Protein AF-K2FCV3-F1 (afdb_monomer_lite)

pLDDT: mean 74.95, std 10.88, range [39.19, 85.5]

Structure (mmCIF, N/CA/C/O backbone):
data_AF-K2FCV3-F1
#
_entry.id   AF-K2FCV3-F1
#
loop_
_atom_site.group_PDB
_atom_site.id
_atom_site.type_symbol
_atom_site.label_atom_id
_atom_site.label_alt_id
_atom_site.label_comp_id
_atom_site.label_asym_id
_atom_site.label_entity_id
_atom_site.label_seq_id
_atom_site.pdbx_PDB_ins_code
_atom_site.Cartn_x
_atom_site.Cartn_y
_atom_site.Cartn_z
_atom_site.occupancy
_atom_site.B_iso_or_equiv
_atom_site.auth_seq_id
_atom_site.auth_comp_id
_atom_site.auth_asym_id
_atom_site.auth_atom_id
_atom_site.pdbx_PDB_model_num
ATOM 1 N N . ASN A 1 1 ? -22.235 22.124 -5.951 1.00 49.66 1 ASN A N 1
ATOM 2 C CA . ASN A 1 1 ? -22.871 20.964 -6.609 1.00 49.66 1 ASN A CA 1
ATOM 3 C C . ASN A 1 1 ? -21.772 20.011 -7.069 1.00 49.66 1 ASN A C 1
ATOM 5 O O . ASN A 1 1 ? -21.010 20.436 -7.926 1.00 49.66 1 ASN A O 1
ATOM 9 N N . GLN A 1 2 ? -21.639 18.834 -6.438 1.00 39.19 2 GLN A N 1
ATOM 10 C CA . GLN A 1 2 ? -20.938 17.594 -6.869 1.00 39.19 2 GLN A CA 1
ATOM 11 C C . GLN A 1 2 ? -20.721 16.736 -5.604 1.00 39.19 2 GLN A C 1
ATOM 13 O O . GLN A 1 2 ? -19.914 17.080 -4.751 1.00 39.19 2 GLN A O 1
ATOM 18 N N . SER A 1 3 ? -21.685 15.876 -5.273 1.00 40.75 3 SER A N 1
ATOM 19 C CA . SER A 1 3 ? -21.808 14.453 -5.652 1.00 40.75 3 SER A CA 1
ATOM 20 C C . SER A 1 3 ? -21.311 13.538 -4.533 1.00 40.75 3 SER A C 1
ATOM 22 O O . SER A 1 3 ? -20.120 13.352 -4.314 1.00 40.75 3 SER A O 1
ATOM 24 N N . THR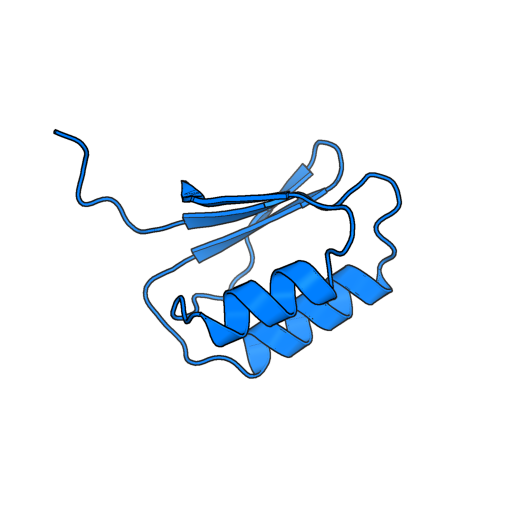 A 1 4 ? -22.274 12.959 -3.824 1.00 45.28 4 THR A N 1
ATOM 25 C CA . THR A 1 4 ? -22.146 11.888 -2.832 1.00 45.28 4 THR A CA 1
ATOM 26 C C . THR A 1 4 ? -21.807 10.556 -3.516 1.00 45.28 4 THR A C 1
ATOM 28 O O .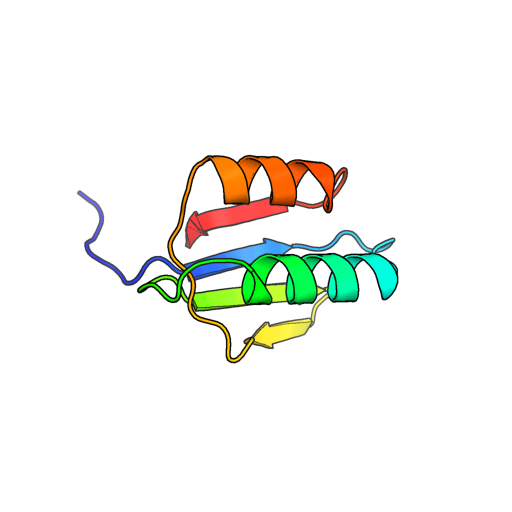 THR A 1 4 ? -22.629 9.643 -3.556 1.00 45.28 4 THR A O 1
ATOM 31 N N . GLY A 1 5 ? -20.622 10.465 -4.122 1.00 46.09 5 GLY A N 1
ATOM 32 C CA . GLY A 1 5 ? -20.105 9.242 -4.737 1.00 46.09 5 GLY A CA 1
ATOM 33 C C . GLY A 1 5 ? -19.132 8.537 -3.797 1.00 46.09 5 GLY A C 1
ATOM 34 O O . GLY A 1 5 ? -18.346 9.189 -3.114 1.00 46.09 5 GLY A O 1
ATOM 35 N N . THR A 1 6 ? -19.189 7.210 -3.735 1.00 54.75 6 THR A N 1
ATOM 36 C CA . THR A 1 6 ? -18.130 6.354 -3.171 1.00 54.75 6 THR A CA 1
ATOM 37 C C . THR A 1 6 ? -16.750 6.906 -3.520 1.00 54.75 6 THR A C 1
ATOM 39 O O . THR A 1 6 ? -16.408 6.966 -4.699 1.00 54.75 6 THR A O 1
ATOM 42 N N . LYS A 1 7 ? -15.985 7.326 -2.505 1.00 69.75 7 LYS A N 1
ATOM 43 C CA . LYS A 1 7 ? -14.656 7.912 -2.692 1.00 69.75 7 LYS A CA 1
ATOM 44 C C . LYS A 1 7 ? -13.750 6.813 -3.235 1.00 69.75 7 LYS A C 1
ATOM 46 O O . LYS A 1 7 ? -13.510 5.831 -2.538 1.00 69.75 7 LYS A O 1
ATOM 51 N N . ASN A 1 8 ? -13.283 6.932 -4.469 1.00 78.81 8 ASN A N 1
ATOM 52 C CA . ASN A 1 8 ? -12.300 6.007 -5.010 1.00 78.81 8 ASN A CA 1
ATOM 53 C C . ASN A 1 8 ? -10.927 6.661 -4.885 1.00 78.81 8 ASN A C 1
ATOM 55 O O . ASN A 1 8 ? -10.716 7.802 -5.295 1.00 78.81 8 ASN A O 1
ATOM 59 N N . LEU A 1 9 ? -9.986 5.937 -4.291 1.00 80.81 9 LEU A N 1
ATOM 60 C CA . LEU A 1 9 ? -8.607 6.380 -4.190 1.00 80.81 9 LEU A CA 1
ATOM 61 C C . LEU A 1 9 ? -7.846 5.839 -5.393 1.00 80.81 9 LEU A C 1
ATOM 63 O O . LEU A 1 9 ? -7.650 4.628 -5.505 1.00 80.81 9 LEU A O 1
ATOM 67 N N . LEU A 1 10 ? -7.442 6.727 -6.298 1.00 81.62 10 LEU A N 1
ATOM 68 C CA . LEU A 1 10 ? -6.638 6.379 -7.460 1.00 81.62 10 LEU A CA 1
ATOM 69 C C . LEU A 1 10 ? -5.184 6.769 -7.201 1.00 81.62 10 LEU A C 1
ATOM 71 O O . LEU A 1 10 ? -4.848 7.942 -7.080 1.00 81.62 10 LEU A O 1
ATOM 75 N N . ILE A 1 11 ? -4.303 5.780 -7.149 1.00 81.19 11 ILE A N 1
ATOM 76 C CA . ILE A 1 11 ? -2.880 5.988 -6.895 1.00 81.19 11 ILE A CA 1
ATOM 77 C C . ILE A 1 11 ? -2.143 5.773 -8.205 1.00 81.19 11 ILE A C 1
ATOM 79 O O . ILE A 1 11 ? -1.975 4.638 -8.648 1.00 81.19 11 ILE A O 1
ATOM 83 N N . LYS A 1 12 ? -1.723 6.866 -8.840 1.00 81.94 12 LYS A N 1
ATOM 84 C CA . LYS A 1 12 ? -0.905 6.837 -10.051 1.00 81.94 12 LYS A CA 1
ATOM 85 C C . LYS A 1 12 ? 0.556 6.688 -9.665 1.00 81.94 12 LYS A C 1
ATOM 87 O O . LYS A 1 12 ? 1.191 7.616 -9.166 1.00 81.94 12 LYS A O 1
ATOM 92 N N . LEU A 1 13 ? 1.071 5.497 -9.912 1.00 79.00 13 LEU A N 1
ATOM 93 C CA . LEU A 1 13 ? 2.475 5.172 -9.776 1.00 79.00 13 LEU A CA 1
ATOM 94 C C . LEU A 1 13 ? 3.265 5.777 -10.949 1.00 79.00 13 LEU A C 1
ATOM 96 O O . LEU A 1 13 ? 2.814 5.679 -12.094 1.00 79.00 13 LEU A O 1
ATOM 100 N N . PRO A 1 14 ? 4.433 6.393 -10.697 1.00 71.31 14 PRO A N 1
ATOM 101 C CA . PRO A 1 14 ? 5.295 6.885 -11.766 1.00 71.31 14 PRO A CA 1
ATOM 102 C C . PRO A 1 14 ? 5.872 5.711 -12.573 1.00 71.31 14 PRO A C 1
ATOM 104 O O . PRO A 1 14 ? 5.949 4.594 -12.073 1.00 71.31 14 PRO A O 1
ATOM 107 N N . HIS A 1 15 ? 6.346 5.959 -13.799 1.00 65.81 15 HIS A N 1
ATOM 108 C CA . HIS A 1 15 ? 6.958 4.925 -14.657 1.00 65.81 15 HIS A CA 1
ATOM 109 C C . HIS A 1 15 ? 8.171 4.237 -13.992 1.00 65.81 15 HIS A C 1
ATOM 111 O O . HIS A 1 15 ? 8.507 3.103 -14.309 1.00 65.81 15 HIS A O 1
ATOM 117 N N . ASN A 1 16 ? 8.796 4.898 -13.013 1.00 68.19 16 ASN A N 1
ATOM 118 C CA . ASN A 1 16 ? 9.895 4.347 -12.223 1.00 68.19 16 ASN A CA 1
ATOM 119 C C . ASN A 1 16 ? 9.433 3.613 -10.948 1.00 68.19 16 ASN A C 1
ATOM 121 O O . ASN A 1 16 ? 10.231 3.404 -10.033 1.00 68.19 16 ASN A O 1
ATOM 125 N N . ALA A 1 17 ? 8.143 3.284 -10.835 1.00 67.62 17 ALA A N 1
ATOM 126 C CA . ALA A 1 17 ? 7.616 2.578 -9.681 1.00 67.62 17 ALA A CA 1
ATOM 127 C C . ALA A 1 17 ? 8.119 1.136 -9.672 1.00 67.62 17 ALA A C 1
ATOM 129 O O . ALA A 1 17 ? 7.682 0.281 -10.441 1.00 67.62 17 ALA A O 1
ATOM 130 N N . THR A 1 18 ? 9.051 0.862 -8.770 1.00 75.94 18 THR A N 1
ATOM 131 C CA . THR A 1 18 ? 9.522 -0.491 -8.514 1.00 75.94 18 THR A CA 1
ATOM 132 C C . THR A 1 18 ? 8.439 -1.319 -7.817 1.00 75.94 18 THR A C 1
ATOM 134 O O . THR A 1 18 ? 7.602 -0.778 -7.086 1.00 75.94 18 THR A O 1
ATOM 137 N N . PRO A 1 19 ? 8.462 -2.656 -7.974 1.00 77.75 19 PRO A N 1
ATOM 138 C CA . PRO A 1 19 ? 7.559 -3.552 -7.250 1.00 77.75 19 PRO A CA 1
ATOM 139 C C . PRO A 1 19 ? 7.629 -3.365 -5.726 1.00 77.75 19 PRO A C 1
ATOM 141 O O . PRO A 1 19 ? 6.642 -3.591 -5.033 1.00 77.75 19 PRO A O 1
ATOM 144 N N . GLU A 1 20 ? 8.751 -2.869 -5.202 1.00 82.31 20 GLU A N 1
ATOM 145 C CA . GLU A 1 20 ? 8.917 -2.525 -3.789 1.00 82.31 20 GLU A CA 1
ATOM 146 C C . GLU A 1 20 ? 7.915 -1.455 -3.310 1.00 82.31 20 GLU A C 1
ATOM 148 O O . GLU A 1 20 ? 7.363 -1.566 -2.216 1.00 82.31 20 GLU A O 1
ATOM 153 N N . ILE A 1 21 ? 7.606 -0.458 -4.149 1.00 80.00 21 ILE A N 1
ATOM 154 C CA . ILE A 1 21 ? 6.605 0.580 -3.853 1.00 80.00 21 ILE A CA 1
ATOM 155 C C . ILE A 1 21 ? 5.210 -0.044 -3.786 1.00 80.00 21 ILE A C 1
ATOM 157 O O . ILE A 1 21 ? 4.453 0.237 -2.861 1.00 80.00 21 ILE A O 1
ATOM 161 N N . ILE A 1 22 ? 4.882 -0.941 -4.719 1.00 79.06 22 ILE A N 1
ATOM 162 C CA . ILE A 1 22 ? 3.596 -1.656 -4.741 1.00 79.06 22 ILE A CA 1
ATOM 163 C C . ILE A 1 22 ? 3.439 -2.505 -3.473 1.00 79.06 22 ILE A C 1
ATOM 165 O O . ILE A 1 22 ? 2.377 -2.495 -2.850 1.00 79.06 22 ILE A O 1
ATOM 169 N N . HI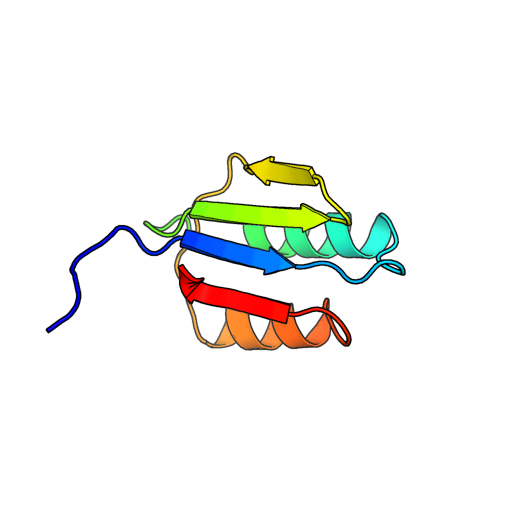S A 1 23 ? 4.507 -3.188 -3.055 1.00 83.19 23 HIS A N 1
ATOM 170 C CA . HIS A 1 23 ? 4.536 -3.946 -1.806 1.00 83.19 23 HIS A CA 1
ATOM 171 C C . HIS A 1 23 ? 4.346 -3.049 -0.576 1.00 83.19 23 HIS A C 1
ATOM 173 O O . HIS A 1 23 ? 3.540 -3.389 0.289 1.00 83.19 23 HIS A O 1
ATOM 17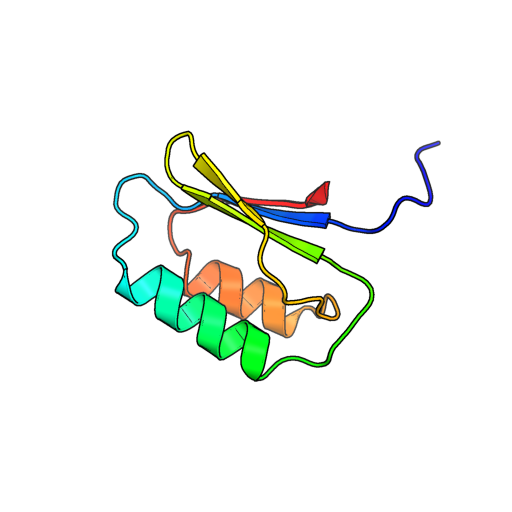9 N N . LYS A 1 24 ? 5.023 -1.892 -0.504 1.00 84.44 24 LYS A N 1
ATOM 180 C CA . LYS A 1 24 ? 4.844 -0.919 0.590 1.00 84.44 24 LYS A CA 1
ATOM 181 C C . LYS A 1 24 ? 3.416 -0.387 0.656 1.00 84.44 24 LYS A C 1
ATOM 183 O O . LYS A 1 24 ? 2.846 -0.335 1.738 1.00 84.44 24 LYS A O 1
ATOM 188 N N . LEU A 1 25 ? 2.822 -0.060 -0.490 1.00 81.19 25 LEU A N 1
ATOM 189 C CA . LEU A 1 25 ? 1.423 0.361 -0.579 1.00 81.19 25 LEU A CA 1
ATOM 190 C C . LEU A 1 25 ? 0.477 -0.736 -0.086 1.00 81.19 25 LEU A C 1
ATOM 192 O O . LEU A 1 25 ? -0.378 -0.475 0.753 1.00 81.19 25 LEU A O 1
ATOM 196 N N . GLY A 1 26 ? 0.662 -1.975 -0.550 1.00 80.56 26 GLY A N 1
ATOM 197 C CA . GLY A 1 26 ? -0.122 -3.119 -0.086 1.00 80.56 26 GLY A CA 1
ATOM 198 C C . GLY A 1 26 ? -0.003 -3.347 1.424 1.00 80.56 26 GLY A C 1
ATOM 199 O O . GLY A 1 26 ? -1.014 -3.557 2.089 1.00 80.56 26 GLY A O 1
ATOM 200 N N . ALA A 1 27 ? 1.209 -3.250 1.976 1.00 84.94 27 ALA A N 1
ATOM 201 C CA . ALA A 1 27 ? 1.452 -3.371 3.413 1.00 84.94 27 ALA A CA 1
ATOM 202 C C . ALA A 1 27 ? 0.791 -2.235 4.213 1.00 84.94 27 ALA A C 1
ATOM 204 O O . ALA A 1 27 ? 0.172 -2.501 5.242 1.00 84.94 27 ALA A O 1
ATOM 205 N N . LEU A 1 28 ? 0.860 -0.999 3.708 1.00 83.19 28 LEU A N 1
ATOM 206 C CA . LEU A 1 28 ? 0.183 0.162 4.285 1.00 83.19 28 LEU A CA 1
ATOM 207 C C . LEU A 1 28 ? -1.336 -0.062 4.326 1.00 83.19 28 LEU A C 1
ATOM 209 O O . LEU A 1 28 ? -1.955 0.072 5.377 1.00 83.19 28 LEU A O 1
ATOM 213 N N . PHE A 1 29 ? -1.936 -0.493 3.211 1.00 81.75 29 PHE A N 1
ATOM 214 C CA . PHE A 1 29 ? -3.376 -0.770 3.144 1.00 81.75 29 PHE A CA 1
ATOM 215 C C . PHE A 1 29 ? -3.804 -1.923 4.041 1.00 81.75 29 PHE A C 1
ATOM 217 O O . PHE A 1 29 ? -4.912 -1.895 4.566 1.00 81.75 29 PHE A O 1
ATOM 224 N N . ASN A 1 30 ? -2.934 -2.913 4.236 1.00 82.38 30 ASN A N 1
ATOM 225 C CA . ASN A 1 30 ? -3.179 -4.018 5.154 1.00 82.38 30 ASN A CA 1
ATOM 226 C C . ASN A 1 30 ? -3.140 -3.578 6.631 1.00 82.38 30 ASN A C 1
ATOM 228 O O . ASN A 1 30 ? -3.791 -4.198 7.466 1.00 82.38 30 ASN A O 1
ATOM 232 N N . GLY A 1 31 ? -2.383 -2.525 6.957 1.00 79.81 31 GLY A N 1
ATOM 233 C CA . GLY A 1 31 ? -2.347 -1.922 8.294 1.00 79.81 31 GLY A CA 1
ATOM 234 C C . GLY A 1 31 ? -3.475 -0.918 8.559 1.00 79.81 31 GLY A C 1
ATOM 235 O O . GLY A 1 31 ? -3.782 -0.629 9.715 1.00 79.81 31 GLY A O 1
ATOM 236 N N . CYS A 1 32 ? -4.109 -0.387 7.511 1.00 78.38 32 CYS A N 1
ATOM 237 C CA . CYS A 1 32 ? -5.200 0.572 7.644 1.00 78.38 32 CYS A CA 1
ATOM 238 C C . CYS A 1 32 ? -6.548 -0.094 7.933 1.00 78.38 32 CYS A C 1
ATOM 240 O O . CYS A 1 32 ? -6.824 -1.225 7.538 1.00 78.38 32 CYS A O 1
ATOM 242 N N . ARG A 1 33 ? -7.437 0.656 8.593 1.00 78.75 33 ARG A N 1
ATOM 243 C CA . ARG A 1 33 ? -8.809 0.208 8.835 1.00 78.75 33 ARG A CA 1
ATOM 244 C C . ARG A 1 33 ? -9.576 0.075 7.534 1.00 78.75 33 ARG A C 1
ATOM 246 O O . ARG A 1 33 ? -9.537 0.961 6.680 1.00 78.75 33 ARG A O 1
ATOM 253 N N . ASN A 1 34 ? -10.336 -1.009 7.444 1.00 77.31 34 ASN A N 1
ATOM 254 C CA . ASN A 1 34 ? -11.273 -1.228 6.363 1.00 77.31 34 ASN A CA 1
ATOM 255 C C . ASN A 1 34 ? -12.322 -0.113 6.377 1.00 77.31 34 ASN A C 1
ATOM 257 O O . ASN A 1 34 ? -12.949 0.146 7.403 1.00 77.31 34 ASN A O 1
ATOM 261 N N . GLY A 1 35 ? -12.514 0.540 5.240 1.00 77.69 35 GLY A N 1
ATOM 262 C CA . GLY A 1 35 ? -13.429 1.665 5.111 1.00 77.69 35 GLY A CA 1
ATOM 263 C C . GLY A 1 35 ? -14.131 1.657 3.768 1.00 77.69 35 GLY A C 1
ATOM 264 O O . GLY A 1 35 ? -14.013 0.721 2.981 1.00 77.69 35 GLY A O 1
ATOM 265 N N . ASN A 1 36 ? -14.877 2.722 3.495 1.00 80.00 36 ASN A N 1
ATOM 266 C CA . ASN A 1 36 ? -15.717 2.796 2.302 1.00 80.00 36 ASN A CA 1
ATOM 267 C C . ASN A 1 36 ? -14.971 3.301 1.047 1.00 80.00 36 ASN A C 1
ATOM 269 O O . ASN A 1 36 ? -15.609 3.594 0.037 1.00 80.00 36 ASN A O 1
ATOM 273 N N . THR A 1 37 ? -13.640 3.457 1.114 1.00 81.69 37 THR A N 1
ATOM 274 C CA . THR A 1 37 ? -12.818 3.966 0.004 1.00 81.69 37 THR A CA 1
ATOM 275 C C . THR A 1 37 ? -12.134 2.809 -0.710 1.00 81.69 37 THR A C 1
ATOM 277 O O . THR A 1 37 ? -11.285 2.133 -0.132 1.00 81.69 37 THR A O 1
ATOM 280 N N . LYS A 1 38 ? -12.480 2.581 -1.980 1.00 85.19 38 LYS A N 1
ATOM 281 C CA . LYS A 1 38 ? -11.823 1.554 -2.803 1.00 85.19 38 LYS A CA 1
ATOM 282 C C . LYS A 1 38 ? -10.495 2.062 -3.334 1.00 85.19 38 LYS A C 1
ATOM 284 O O . LYS A 1 38 ? -10.435 3.173 -3.863 1.00 85.19 38 LYS A O 1
ATOM 289 N N . VAL A 1 39 ? -9.459 1.230 -3.251 1.00 82.69 39 VAL A N 1
ATOM 290 C CA . VAL A 1 39 ? -8.124 1.585 -3.739 1.00 82.69 39 VAL A CA 1
ATOM 291 C C . VAL A 1 39 ? -7.875 0.994 -5.122 1.00 82.69 39 VAL A C 1
ATOM 293 O O . VAL A 1 39 ? -7.957 -0.218 -5.343 1.00 82.69 39 VAL A O 1
ATOM 296 N N . PHE A 1 40 ? -7.523 1.873 -6.050 1.00 85.50 40 PHE A N 1
ATOM 297 C CA . PHE A 1 40 ? -7.114 1.548 -7.404 1.00 85.50 40 PHE A CA 1
ATOM 298 C C . PHE A 1 40 ? -5.682 2.022 -7.602 1.00 85.50 40 PHE A C 1
ATOM 300 O O . PHE A 1 40 ? -5.393 3.205 -7.436 1.00 85.50 40 PHE A O 1
ATOM 307 N N . LEU A 1 41 ? -4.791 1.121 -7.998 1.00 82.81 41 LEU A N 1
ATOM 308 C CA . LEU A 1 41 ? -3.469 1.507 -8.468 1.00 82.81 41 LEU A CA 1
ATOM 309 C C . LEU A 1 41 ? -3.506 1.685 -9.977 1.00 82.81 41 LEU A C 1
ATOM 311 O O . LEU A 1 41 ? -4.093 0.888 -10.700 1.00 82.81 41 LEU A O 1
ATOM 315 N N . HIS A 1 42 ? -2.863 2.732 -10.457 1.00 81.06 42 HIS A N 1
ATOM 316 C CA . HIS A 1 42 ? -2.659 2.974 -11.868 1.00 81.06 42 HIS A CA 1
ATOM 317 C C . HIS A 1 42 ? -1.159 2.970 -12.132 1.00 81.06 42 HIS A C 1
ATOM 319 O O . HIS A 1 42 ? -0.439 3.818 -11.611 1.00 81.06 42 HIS A O 1
ATOM 325 N N . HIS A 1 43 ? -0.690 1.990 -12.896 1.00 76.50 43 HIS A N 1
ATOM 326 C CA . HIS A 1 43 ? 0.718 1.828 -13.232 1.00 76.50 43 HIS A CA 1
ATOM 327 C C . HIS A 1 43 ? 0.874 1.826 -14.752 1.00 76.50 43 HIS A C 1
ATOM 329 O O . HIS A 1 43 ? 0.336 0.946 -15.427 1.00 76.50 43 HIS A O 1
ATOM 335 N N . ASN A 1 44 ? 1.603 2.816 -15.275 1.00 70.25 44 ASN A N 1
ATOM 336 C CA . ASN A 1 44 ? 1.698 3.128 -16.704 1.00 70.25 44 ASN A CA 1
ATOM 337 C C . ASN A 1 44 ? 0.316 3.352 -17.346 1.00 70.25 44 ASN A C 1
ATOM 339 O O . ASN A 1 44 ? -0.215 4.454 -17.250 1.00 70.25 44 ASN A O 1
ATOM 343 N N . ASP A 1 45 ? -0.261 2.309 -17.944 1.00 73.62 45 ASP A N 1
ATOM 344 C CA . ASP A 1 45 ? -1.571 2.319 -18.618 1.00 73.62 45 ASP A CA 1
ATOM 345 C C . ASP A 1 45 ? -2.560 1.322 -17.980 1.00 73.62 45 ASP A C 1
ATOM 347 O O . ASP A 1 45 ? -3.731 1.225 -18.337 1.00 73.62 45 ASP A O 1
ATOM 351 N N . THR A 1 46 ? -2.091 0.534 -17.007 1.00 78.06 46 THR A N 1
ATOM 352 C CA . THR A 1 46 ? -2.900 -0.505 -16.372 1.00 78.06 46 THR A CA 1
ATOM 353 C C . THR A 1 46 ? -3.490 0.007 -15.070 1.00 78.06 46 THR A C 1
ATOM 355 O O . THR A 1 46 ? -2.776 0.365 -14.129 1.00 78.06 46 THR A O 1
ATOM 358 N N . LYS A 1 47 ? -4.822 -0.012 -14.987 1.00 83.62 47 LYS A N 1
ATOM 359 C CA . LYS A 1 47 ? -5.560 0.217 -13.745 1.00 83.62 47 LYS A CA 1
ATOM 360 C C . LYS A 1 47 ? -5.805 -1.115 -13.040 1.00 83.62 47 LYS A C 1
ATOM 362 O O . LYS A 1 47 ? -6.615 -1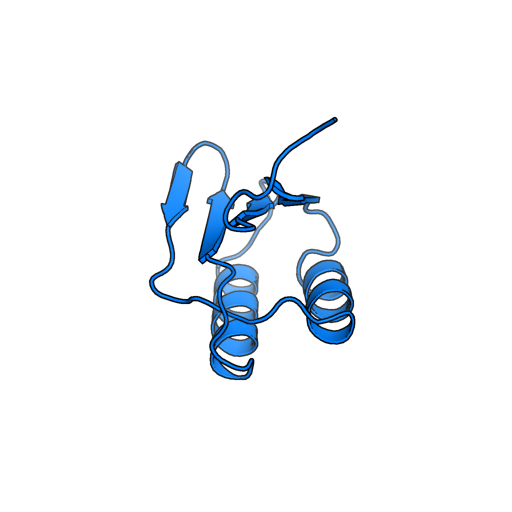.926 -13.476 1.00 83.62 47 LYS A O 1
ATOM 367 N N . LEU A 1 48 ? -5.120 -1.318 -11.925 1.00 83.88 48 LEU A N 1
ATOM 368 C CA . LEU A 1 48 ? -5.272 -2.457 -11.033 1.00 83.88 48 LEU A CA 1
ATOM 369 C C . LEU A 1 48 ? -6.243 -2.088 -9.913 1.00 83.88 48 LEU A C 1
ATOM 371 O O . LEU A 1 48 ? -5.968 -1.225 -9.078 1.00 83.88 48 LEU A O 1
ATOM 375 N N . GLN A 1 49 ? -7.397 -2.749 -9.887 1.00 82.38 49 GLN A N 1
ATOM 376 C CA . GLN A 1 49 ? -8.280 -2.684 -8.730 1.00 82.38 49 GLN A CA 1
ATOM 377 C C . GLN A 1 49 ? -7.727 -3.592 -7.639 1.00 82.38 49 GLN A C 1
ATOM 379 O O . GLN A 1 49 ? -7.503 -4.780 -7.872 1.00 82.38 49 GLN A O 1
ATOM 384 N N . THR A 1 50 ? -7.550 -3.049 -6.441 1.00 81.44 50 THR A N 1
ATOM 385 C CA . THR A 1 50 ? -7.188 -3.876 -5.293 1.00 81.44 50 THR A CA 1
ATOM 386 C C . THR A 1 50 ? -8.440 -4.393 -4.589 1.00 81.44 50 THR A C 1
ATOM 388 O O . THR A 1 50 ? -9.492 -3.749 -4.641 1.00 81.44 50 THR A O 1
ATOM 391 N N . PRO A 1 51 ? -8.355 -5.544 -3.904 1.00 81.12 51 PRO A N 1
ATOM 392 C CA . PRO A 1 51 ? -9.438 -6.023 -3.049 1.00 81.12 51 PRO A CA 1
ATOM 393 C C . PRO A 1 51 ? -9.561 -5.218 -1.743 1.00 81.12 51 PRO A C 1
ATOM 395 O O . PRO A 1 51 ? -10.485 -5.451 -0.966 1.00 81.12 51 PRO A O 1
ATOM 398 N N . PHE A 1 52 ? -8.649 -4.277 -1.484 1.00 78.81 52 PHE A N 1
ATOM 399 C CA . PHE A 1 52 ? -8.632 -3.492 -0.259 1.00 78.81 52 PHE A CA 1
ATOM 400 C C . PHE A 1 52 ? -9.594 -2.307 -0.363 1.00 78.81 52 PHE A C 1
ATOM 402 O O . PHE A 1 52 ? -9.583 -1.530 -1.322 1.00 78.81 52 PHE A O 1
ATOM 409 N N . SER A 1 53 ? -10.434 -2.170 0.657 1.00 82.12 53 SER A N 1
ATOM 410 C CA . SER A 1 53 ? -11.262 -0.987 0.871 1.00 82.12 53 SER A CA 1
ATOM 411 C C . SER A 1 53 ? -10.868 -0.415 2.216 1.00 82.12 53 SER A C 1
ATOM 413 O O . SER A 1 53 ? -11.048 -1.088 3.226 1.00 82.12 53 SER A O 1
ATOM 415 N N . ILE A 1 54 ? -10.285 0.776 2.230 1.00 85.06 54 ILE A N 1
ATOM 416 C CA . ILE A 1 54 ? -9.709 1.389 3.431 1.00 85.06 54 ILE A CA 1
ATOM 417 C C . ILE A 1 54 ? -10.443 2.678 3.782 1.00 85.06 54 ILE A C 1
ATOM 419 O O . ILE A 1 54 ? -11.210 3.224 2.985 1.00 85.06 54 ILE A O 1
ATOM 423 N N . GLU A 1 55 ? -10.255 3.160 5.001 1.00 82.88 55 GLU A N 1
ATOM 424 C CA . GLU A 1 55 ? -10.713 4.483 5.395 1.00 82.88 55 GLU A CA 1
ATOM 425 C C . GLU A 1 55 ? -9.672 5.529 5.003 1.00 82.88 55 GLU A C 1
ATOM 427 O O . GLU A 1 55 ? -8.471 5.346 5.197 1.00 82.88 55 GLU A O 1
ATOM 432 N N . ARG A 1 56 ? -10.134 6.638 4.421 1.00 73.19 56 ARG A N 1
ATOM 433 C CA . ARG A 1 56 ? -9.255 7.759 4.110 1.00 73.19 56 ARG A CA 1
ATOM 434 C C . ARG A 1 56 ? -8.967 8.522 5.399 1.00 73.19 56 ARG A C 1
ATOM 436 O O . ARG A 1 56 ? -9.814 9.293 5.842 1.00 73.19 56 ARG A O 1
ATOM 443 N N . THR A 1 57 ? -7.761 8.359 5.920 1.00 79.50 57 THR A N 1
ATOM 444 C CA . THR A 1 57 ? -7.195 9.191 6.985 1.00 79.50 57 THR A CA 1
ATOM 445 C C . THR A 1 57 ? -6.101 10.099 6.427 1.00 79.50 57 THR A C 1
ATOM 447 O O . THR A 1 57 ? -5.511 9.813 5.381 1.00 79.50 57 THR A O 1
ATOM 450 N N . ASP A 1 58 ? -5.848 11.221 7.097 1.00 79.69 58 ASP A N 1
ATOM 451 C CA . ASP A 1 58 ? -4.759 12.134 6.735 1.00 79.69 58 ASP A CA 1
ATOM 452 C C . ASP A 1 58 ? -3.393 11.441 6.846 1.00 79.69 58 ASP A C 1
ATOM 454 O O . ASP A 1 58 ? -2.583 11.544 5.933 1.00 79.69 58 ASP A O 1
ATOM 458 N N . GLU A 1 59 ? -3.217 10.597 7.864 1.00 81.88 59 GLU A N 1
ATOM 459 C CA . GLU A 1 59 ? -2.018 9.776 8.074 1.00 81.88 59 GLU A CA 1
ATOM 460 C C . GLU A 1 59 ? -1.723 8.861 6.870 1.00 81.88 59 GLU A C 1
ATOM 462 O O . GLU A 1 59 ? -0.607 8.824 6.358 1.00 81.88 59 GLU A O 1
ATOM 467 N N . LEU A 1 60 ? -2.752 8.195 6.326 1.00 80.31 60 LEU A N 1
ATOM 468 C CA . LEU A 1 60 ? -2.627 7.394 5.105 1.00 80.31 60 LEU A CA 1
ATOM 469 C C . LEU A 1 60 ? -2.205 8.266 3.914 1.00 80.31 60 LEU A C 1
ATOM 471 O O . LEU A 1 60 ? -1.379 7.851 3.109 1.00 80.31 60 LEU A O 1
ATOM 475 N N . MET A 1 61 ? -2.792 9.455 3.762 1.00 77.38 61 MET A N 1
ATOM 476 C CA . MET A 1 61 ? -2.449 10.377 2.673 1.00 77.38 61 MET A CA 1
ATOM 477 C C . MET A 1 61 ? -0.995 10.855 2.758 1.00 77.38 61 MET A C 1
ATOM 479 O O . MET A 1 61 ? -0.349 11.002 1.719 1.00 77.38 61 MET A O 1
ATOM 483 N N . GLU A 1 62 ? -0.482 11.093 3.962 1.00 82.06 62 GLU A N 1
ATOM 484 C CA . GLU A 1 62 ? 0.914 11.470 4.199 1.00 82.06 62 GLU A CA 1
ATOM 485 C C . GLU A 1 62 ? 1.868 10.313 3.888 1.00 82.06 62 GLU A C 1
ATOM 487 O O . GLU A 1 62 ? 2.808 10.486 3.107 1.00 82.06 62 GLU A O 1
ATOM 492 N N . GLU A 1 63 ? 1.564 9.112 4.379 1.00 82.44 63 GLU A N 1
ATOM 493 C CA . GLU A 1 63 ? 2.341 7.901 4.097 1.00 82.44 63 GLU A CA 1
ATOM 494 C C . GLU A 1 63 ? 2.343 7.562 2.603 1.00 82.44 63 GLU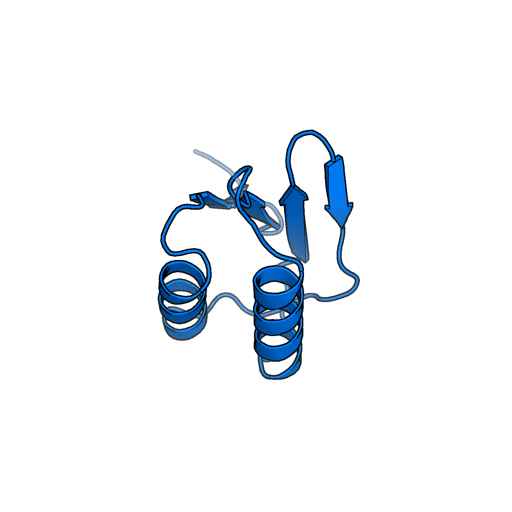 A C 1
ATOM 496 O O . GLU A 1 63 ? 3.383 7.252 2.022 1.00 82.44 63 GLU A O 1
ATOM 501 N N . LEU A 1 64 ? 1.194 7.695 1.934 1.00 79.69 64 LEU A N 1
ATOM 502 C CA . LEU A 1 64 ? 1.083 7.534 0.487 1.00 79.69 64 LEU A CA 1
ATOM 503 C C . LEU A 1 64 ? 1.951 8.540 -0.262 1.00 79.69 64 LEU A C 1
ATOM 505 O O . LEU A 1 64 ? 2.651 8.159 -1.193 1.00 79.69 64 LEU A O 1
ATOM 509 N N . LYS A 1 65 ? 1.945 9.815 0.128 1.00 77.44 65 LYS A N 1
ATOM 510 C CA . LYS A 1 65 ? 2.819 10.819 -0.497 1.00 77.44 65 LYS A CA 1
ATOM 511 C C . LYS A 1 65 ? 4.298 10.516 -0.262 1.00 77.44 65 LYS A C 1
ATOM 513 O O . LYS A 1 65 ? 5.101 10.749 -1.159 1.00 77.44 65 LYS A O 1
ATOM 518 N N . SER A 1 66 ? 4.642 9.975 0.903 1.00 80.88 66 SER A N 1
ATOM 519 C CA . SER A 1 66 ? 6.006 9.563 1.244 1.00 80.88 66 SER A CA 1
ATOM 520 C C . SER A 1 66 ? 6.463 8.357 0.413 1.00 80.88 66 SER A C 1
ATOM 522 O O . SER A 1 66 ? 7.526 8.375 -0.203 1.00 80.88 66 SER A O 1
ATOM 524 N N . ILE A 1 67 ? 5.629 7.319 0.305 1.00 79.25 67 ILE A N 1
ATOM 525 C CA . ILE A 1 67 ? 5.930 6.098 -0.459 1.00 79.25 67 ILE A CA 1
ATOM 526 C C . ILE A 1 67 ? 5.935 6.377 -1.962 1.00 79.25 67 ILE A C 1
ATOM 528 O O . ILE A 1 67 ? 6.813 5.917 -2.693 1.00 79.25 67 ILE A O 1
ATOM 532 N N . VAL A 1 68 ? 4.954 7.143 -2.430 1.00 73.50 68 VAL A N 1
ATOM 533 C CA . VAL A 1 68 ? 4.794 7.513 -3.832 1.00 73.50 68 VAL A CA 1
ATOM 534 C C . VAL A 1 68 ? 5.439 8.875 -4.091 1.00 73.50 68 VAL A C 1
ATOM 536 O O . VAL A 1 68 ? 4.878 9.680 -4.817 1.00 73.50 68 VAL A O 1
ATOM 539 N N . LEU A 1 69 ? 6.630 9.115 -3.533 1.00 60.41 69 LEU A N 1
ATOM 540 C CA . LEU A 1 69 ? 7.436 10.353 -3.560 1.00 60.41 69 LEU A CA 1
ATOM 541 C C . LEU A 1 69 ? 7.446 11.125 -4.910 1.00 60.41 69 LEU A C 1
ATOM 543 O O . LEU A 1 69 ? 7.687 12.326 -4.932 1.00 60.41 69 LEU A O 1
ATOM 547 N N . HIS A 1 70 ? 7.160 10.450 -6.032 1.00 60.22 70 HIS A N 1
ATOM 548 C CA . HIS A 1 70 ? 7.035 11.006 -7.390 1.00 60.22 70 HIS A CA 1
ATOM 549 C C . HIS A 1 70 ? 5.732 10.662 -8.151 1.00 60.22 70 HIS A C 1
ATOM 551 O O . HIS A 1 70 ? 5.606 10.987 -9.331 1.00 60.22 70 HIS A O 1
ATOM 557 N N . GLY A 1 71 ? 4.779 9.965 -7.538 1.00 60.31 71 GLY A N 1
ATOM 558 C CA . GLY A 1 71 ? 3.486 9.645 -8.143 1.00 60.31 71 GLY A CA 1
ATOM 559 C C . GLY A 1 71 ? 2.362 10.536 -7.647 1.00 60.31 71 GLY A C 1
ATOM 560 O O . GLY A 1 71 ? 2.492 11.299 -6.693 1.00 60.31 71 GLY A O 1
ATOM 561 N N . SER A 1 72 ? 1.237 10.455 -8.343 1.00 64.62 72 SER A N 1
ATOM 562 C CA . SER A 1 72 ? 0.080 11.306 -8.092 1.00 64.62 72 SER A CA 1
ATOM 563 C C . SER A 1 72 ? -1.008 10.501 -7.396 1.00 64.62 72 SER A C 1
ATOM 565 O O . SER A 1 72 ? -1.477 9.492 -7.917 1.00 64.62 72 SER A O 1
ATOM 567 N N . VAL A 1 73 ? -1.431 10.954 -6.220 1.00 70.06 73 VAL A N 1
ATOM 568 C CA . VAL A 1 73 ? -2.617 10.417 -5.549 1.00 70.06 73 VAL A CA 1
ATOM 569 C C . VAL A 1 73 ? -3.799 11.289 -5.950 1.00 70.06 73 VAL A C 1
ATOM 571 O O . VAL A 1 73 ? -3.875 12.454 -5.563 1.00 70.06 73 VAL A O 1
ATOM 574 N N . GLU A 1 74 ? -4.702 10.734 -6.751 1.00 66.31 74 GLU A N 1
ATOM 575 C CA . GLU A 1 74 ? -5.932 11.391 -7.178 1.00 66.31 74 GLU A CA 1
ATOM 576 C C . GLU A 1 74 ? -7.150 10.800 -6.469 1.00 66.31 74 GLU A C 1
ATOM 578 O O . GLU A 1 74 ? -7.231 9.612 -6.149 1.00 66.31 74 GLU A O 1
ATOM 583 N N . LEU A 1 75 ? -8.123 11.670 -6.226 1.00 63.16 75 LEU A N 1
ATOM 584 C CA . LEU A 1 75 ? -9.404 11.329 -5.627 1.00 63.16 75 LEU A CA 1
ATOM 585 C C . LEU A 1 75 ? -10.463 11.438 -6.715 1.00 63.16 75 LEU A C 1
ATOM 587 O O . LEU A 1 75 ? -10.629 12.517 -7.283 1.00 63.16 75 LEU A O 1
ATOM 591 N N . ALA A 1 76 ? -11.143 10.326 -6.992 1.00 55.06 76 ALA A N 1
ATOM 592 C CA . ALA A 1 76 ? -12.190 10.228 -8.005 1.00 55.06 76 ALA A CA 1
ATOM 593 C C . ALA A 1 76 ? -13.535 9.831 -7.388 1.00 55.06 76 ALA A C 1
ATOM 595 O O . ALA A 1 76 ? -13.546 8.999 -6.446 1.00 55.06 76 ALA A O 1
#

Sequence (76 aa):
NQSTGTKNLLIKLPHNATPEIIHKLGALFNGCRNGNTKVFLHHNDTKLQTPFSIERTDELMEELKSIVLHGSVELA

Foldseek 3Di:
DDDPDQKEKEWEADQPDDVVLVVQLVVLLVPAAADSYWYWYHHPHDIDTDPGHGDDDPVSVVSSCVSSVPIDTDID

Secondary structure (DSSP, 8-state):
-------EEEEEE-TT--HHHHHHHHHHHHHSPEEEEEEEEEETTEEEEEEEEE---HHHHHHHHHHTTTSEEEE-

Radius of gyration: 11.92 Å; chains: 1; bounding box: 33×27×28 Å